Protein AF-A0A530QPK0-F1 (afdb_monomer)

Radius of gyration: 21.65 Å; Cα contacts (8 Å, |Δi|>4): 6; chains: 1; bounding box: 52×27×51 Å

Secondary structure (DSSP, 8-state):
---------SS--SS--S--PPPHHHH-TTS---GGGGTT-GGG-TT-TT--HHHHHHTS-SHHHH-

Nearest PDB structures (foldseek):
  7ag8-assembly1_A  TM=8.987E-01  e=1.066E-03  Mycobacterium tuberculosis
  3ut2-assembly1_B  TM=8.010E-01  e=9.144E-04  Pyricularia oryzae 70-15

Solvent-accessible surface area (backbone atoms only — not comparable to full-atom values): 4916 Å² total; per-residue (Å²): 136,85,81,81,76,80,88,69,76,84,82,63,72,92,64,88,70,75,86,77,65,89,50,70,58,77,78,41,77,85,57,86,77,65,66,70,79,63,58,87,44,73,91,76,47,88,76,52,94,87,60,54,67,71,64,55,57,73,72,52,68,59,72,81,72,75,112

Sequence (67 aa):
MDAKTDDNSAGKCPVAHGAAGRTNRDWWPNQLDLAVLHQQSSLSDPMGEDFDYAKEFNSLDLDAIIK

Foldseek 3Di:
DDDPPPPPVPPDDPDDDPDPDDDPCNVPVPDDDPVVVCPPPQVPDPQHDPDDPVVVVVVDDVVVVVD

pLDDT: mean 81.59, std 17.19, range [40.72, 96.56]

Structure (mmCIF, N/CA/C/O backbone):
data_AF-A0A530QPK0-F1
#
_entry.id   AF-A0A530QPK0-F1
#
loop_
_atom_site.group_PDB
_atom_site.id
_atom_site.type_symbol
_atom_site.label_atom_id
_atom_site.label_alt_id
_atom_site.label_comp_id
_atom_site.label_asym_id
_atom_site.label_entity_id
_atom_site.label_seq_id
_atom_site.pdbx_PDB_ins_code
_atom_site.Cartn_x
_atom_site.Cartn_y
_atom_site.Cartn_z
_atom_site.occupancy
_atom_site.B_iso_or_equiv
_atom_site.auth_seq_id
_atom_site.auth_comp_id
_atom_site.auth_asym_id
_atom_site.auth_atom_id
_atom_site.pdbx_PDB_model_num
ATOM 1 N N . MET A 1 1 ? 39.202 -15.848 -21.880 1.00 40.72 1 MET A N 1
ATOM 2 C CA . MET A 1 1 ? 38.415 -14.608 -22.004 1.00 40.72 1 MET A CA 1
ATOM 3 C C . MET A 1 1 ? 37.979 -14.200 -20.613 1.00 40.72 1 MET A C 1
ATOM 5 O O . MET A 1 1 ? 37.217 -14.929 -19.992 1.00 40.72 1 MET A O 1
ATOM 9 N N . ASP A 1 2 ? 38.535 -13.103 -20.117 1.00 43.53 2 ASP A N 1
ATOM 10 C CA . ASP A 1 2 ? 38.327 -12.581 -18.769 1.00 43.53 2 ASP A CA 1
ATOM 11 C C . ASP A 1 2 ? 36.915 -12.012 -18.605 1.00 43.53 2 ASP A C 1
ATOM 13 O O . ASP A 1 2 ? 36.525 -11.061 -19.287 1.00 43.53 2 ASP A O 1
ATOM 17 N N . ALA A 1 3 ? 36.134 -12.601 -17.700 1.00 45.16 3 ALA A N 1
ATOM 18 C CA . ALA A 1 3 ? 34.870 -12.029 -17.266 1.00 45.16 3 ALA A CA 1
ATOM 19 C C . ALA A 1 3 ? 35.173 -10.848 -16.335 1.00 45.16 3 ALA A C 1
ATOM 21 O O . ALA A 1 3 ? 35.486 -11.041 -15.162 1.00 45.16 3 ALA A O 1
ATOM 22 N N . LYS A 1 4 ? 35.101 -9.620 -16.858 1.00 42.00 4 LYS A N 1
ATOM 23 C CA . LYS A 1 4 ? 35.071 -8.416 -16.023 1.00 42.00 4 LYS A CA 1
ATOM 24 C C . LYS A 1 4 ? 33.782 -8.430 -15.207 1.00 42.00 4 LYS A C 1
ATOM 26 O O . LYS A 1 4 ? 32.701 -8.181 -15.731 1.00 42.00 4 LYS A O 1
ATOM 31 N N . THR A 1 5 ? 33.898 -8.782 -13.934 1.00 47.81 5 THR A N 1
ATOM 32 C CA . THR A 1 5 ? 32.871 -8.520 -12.932 1.00 47.81 5 THR A CA 1
ATOM 33 C C . THR A 1 5 ? 33.042 -7.078 -12.488 1.00 47.81 5 THR A C 1
ATOM 35 O O . THR A 1 5 ? 33.928 -6.779 -11.692 1.00 47.81 5 THR A O 1
ATOM 38 N N . ASP A 1 6 ? 32.233 -6.180 -13.044 1.00 49.72 6 ASP A N 1
ATOM 39 C CA . ASP A 1 6 ? 32.162 -4.808 -12.559 1.00 49.72 6 ASP A CA 1
ATOM 40 C C . ASP A 1 6 ? 31.661 -4.827 -11.104 1.00 49.72 6 ASP A C 1
ATOM 42 O O . ASP A 1 6 ? 30.542 -5.264 -10.804 1.00 49.72 6 ASP A O 1
ATOM 46 N N . ASP A 1 7 ? 32.545 -4.403 -10.201 1.00 53.50 7 ASP A N 1
ATOM 47 C CA . ASP A 1 7 ? 32.334 -4.234 -8.767 1.00 53.50 7 ASP A CA 1
ATOM 48 C C . ASP A 1 7 ? 31.232 -3.196 -8.503 1.00 53.50 7 ASP A C 1
ATOM 50 O O . ASP A 1 7 ? 31.479 -2.011 -8.310 1.00 53.50 7 ASP A O 1
ATOM 54 N N . ASN A 1 8 ? 29.983 -3.653 -8.469 1.00 53.53 8 ASN A N 1
ATOM 55 C CA . ASN A 1 8 ? 28.867 -2.945 -7.843 1.00 53.53 8 ASN A CA 1
ATOM 56 C C . ASN A 1 8 ? 28.337 -3.816 -6.700 1.00 53.53 8 ASN A C 1
ATOM 58 O O . ASN A 1 8 ? 27.267 -4.422 -6.779 1.00 53.53 8 ASN A O 1
ATOM 62 N N . SER A 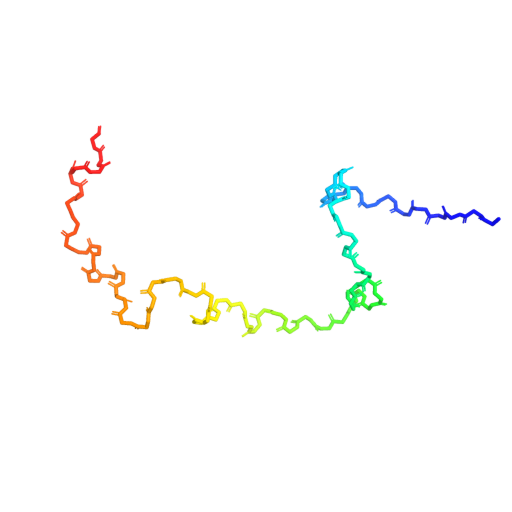1 9 ? 29.150 -3.910 -5.644 1.00 55.19 9 SER A N 1
ATOM 63 C CA . SER A 1 9 ? 28.863 -4.634 -4.396 1.00 55.19 9 SER A CA 1
ATOM 64 C C . SER A 1 9 ? 27.917 -3.875 -3.448 1.00 55.19 9 SER A C 1
ATOM 66 O O . SER A 1 9 ? 27.613 -4.354 -2.358 1.00 55.19 9 SER A O 1
ATOM 68 N N . ALA A 1 10 ? 27.398 -2.711 -3.846 1.00 54.22 10 ALA A N 1
ATOM 69 C CA . ALA A 1 10 ? 26.387 -1.99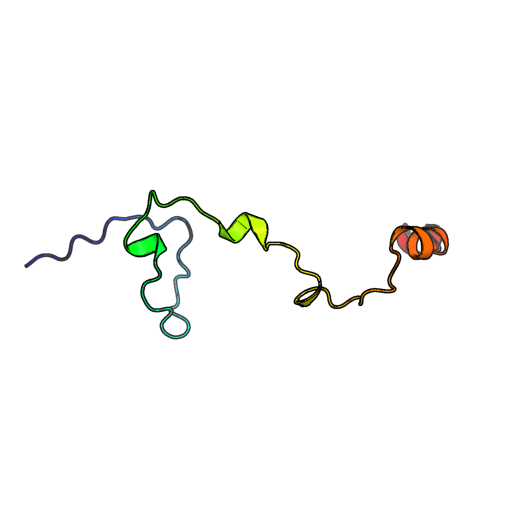1 -3.079 1.00 54.22 10 ALA A CA 1
ATOM 70 C C . ALA A 1 10 ? 24.995 -2.616 -3.310 1.00 54.22 10 ALA A C 1
ATOM 72 O O . ALA A 1 10 ? 24.287 -2.249 -4.242 1.00 54.22 10 ALA A O 1
ATOM 73 N N . GLY A 1 11 ? 24.612 -3.587 -2.473 1.00 63.44 11 GLY A N 1
ATOM 74 C CA . GLY A 1 11 ? 23.224 -4.072 -2.367 1.00 63.44 11 GLY A CA 1
ATOM 75 C C . GLY A 1 11 ? 22.929 -5.474 -2.911 1.00 63.44 11 GLY A C 1
ATOM 76 O O . GLY A 1 11 ? 21.770 -5.882 -2.916 1.00 63.44 11 GLY A O 1
ATOM 77 N N . LYS A 1 12 ? 23.935 -6.241 -3.347 1.00 68.12 12 LYS A N 1
ATOM 78 C CA . LYS A 1 12 ? 23.728 -7.638 -3.768 1.00 68.12 12 LYS A CA 1
ATOM 79 C C . LYS A 1 12 ? 23.761 -8.567 -2.552 1.00 68.12 12 LYS A C 1
ATOM 81 O O . LYS A 1 12 ? 24.733 -8.567 -1.801 1.00 68.12 12 LYS A O 1
ATOM 86 N N . CYS A 1 13 ? 22.706 -9.362 -2.358 1.00 66.25 13 CYS A N 1
ATOM 87 C CA . CYS A 1 13 ? 22.668 -10.380 -1.309 1.00 66.25 13 CYS A CA 1
ATOM 88 C C . CYS A 1 13 ? 23.839 -11.371 -1.499 1.00 66.25 13 CYS A C 1
ATOM 90 O O . CYS A 1 13 ? 23.962 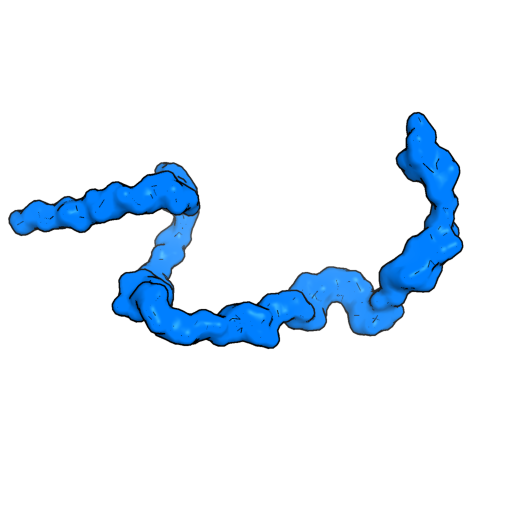-11.950 -2.579 1.00 66.25 13 CYS A O 1
ATOM 92 N N . PRO A 1 14 ? 24.686 -11.599 -0.478 1.00 73.44 14 PRO A N 1
ATOM 93 C CA . PRO A 1 14 ? 25.910 -12.401 -0.601 1.00 73.44 14 PRO A CA 1
ATOM 94 C C . PRO A 1 14 ? 25.650 -13.907 -0.762 1.00 73.44 14 PRO A C 1
ATOM 96 O O . PRO A 1 14 ? 26.556 -14.661 -1.105 1.00 73.44 14 PRO A O 1
ATOM 99 N N . VAL A 1 15 ? 24.412 -14.350 -0.527 1.00 76.38 15 VAL A N 1
ATOM 100 C CA . VAL A 1 15 ? 23.966 -15.729 -0.730 1.00 76.38 15 VAL A CA 1
ATOM 101 C C . VAL A 1 15 ? 22.914 -15.726 -1.833 1.00 76.38 15 VAL A C 1
ATOM 103 O O . VAL A 1 15 ? 21.854 -15.115 -1.680 1.00 76.38 15 VAL A O 1
ATOM 106 N N . ALA A 1 16 ? 23.201 -16.408 -2.943 1.00 65.81 16 ALA A N 1
ATOM 107 C CA . ALA A 1 16 ? 22.271 -16.553 -4.057 1.00 65.81 16 ALA A CA 1
ATOM 108 C C . ALA A 1 16 ? 21.090 -17.449 -3.642 1.00 65.81 16 ALA A C 1
ATOM 110 O O . ALA A 1 16 ? 21.178 -18.674 -3.674 1.00 65.81 16 ALA A O 1
ATOM 111 N N . HIS A 1 17 ? 19.983 -16.834 -3.233 1.00 68.06 17 HIS A N 1
ATOM 112 C CA . HIS A 1 17 ? 18.702 -17.520 -3.090 1.00 68.06 17 HIS A CA 1
ATOM 113 C C . HIS A 1 17 ? 18.147 -17.696 -4.510 1.00 68.06 17 HIS A C 1
ATOM 115 O O . HIS A 1 17 ? 18.089 -16.705 -5.226 1.00 68.06 17 HIS A O 1
ATOM 121 N N . GLY A 1 18 ? 17.851 -18.941 -4.915 1.00 60.06 18 GLY A N 1
ATOM 122 C CA . GLY A 1 18 ? 17.236 -19.383 -6.185 1.00 60.06 18 GLY A CA 1
ATOM 123 C C . GLY A 1 18 ? 17.226 -18.395 -7.361 1.00 60.06 18 GLY A C 1
ATOM 124 O O . GLY A 1 18 ? 16.546 -17.382 -7.299 1.00 60.06 18 GLY A O 1
ATOM 125 N N . ALA A 1 19 ? 17.924 -18.742 -8.450 1.00 57.59 19 ALA A N 1
ATOM 126 C CA . ALA A 1 19 ? 18.150 -17.924 -9.646 1.00 57.59 19 ALA A CA 1
ATOM 127 C C . ALA A 1 19 ? 17.007 -16.951 -10.003 1.00 57.59 19 ALA A C 1
ATOM 129 O O . ALA A 1 19 ? 16.119 -17.270 -10.795 1.00 57.59 19 ALA A O 1
ATOM 130 N N . ALA A 1 20 ? 17.087 -15.721 -9.495 1.00 66.56 20 ALA A N 1
ATOM 131 C CA . ALA A 1 20 ? 16.483 -14.593 -10.174 1.00 66.56 20 ALA A CA 1
ATOM 132 C C . ALA A 1 20 ? 17.264 -14.447 -11.484 1.00 66.56 20 ALA A C 1
ATOM 134 O O . ALA A 1 20 ? 18.412 -13.998 -11.500 1.00 66.56 20 ALA A O 1
ATOM 135 N N . GLY A 1 21 ? 16.692 -14.965 -12.572 1.00 77.75 21 GLY A N 1
ATOM 136 C CA . GLY A 1 21 ? 17.242 -14.775 -13.907 1.00 77.75 21 GLY A CA 1
ATOM 137 C C . GLY A 1 21 ? 17.409 -13.285 -14.206 1.00 77.75 21 GLY A C 1
ATOM 138 O O .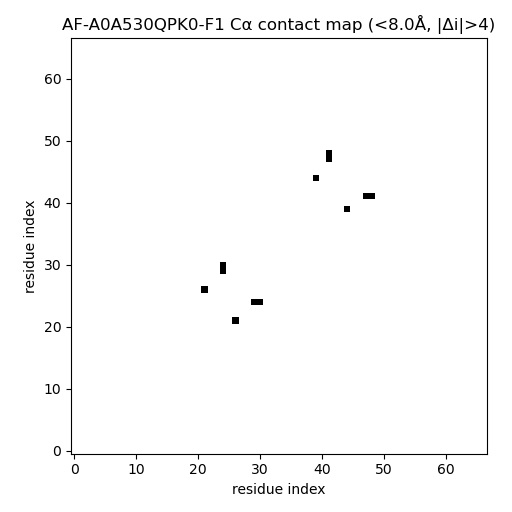 GLY A 1 21 ? 16.801 -12.437 -13.552 1.00 77.75 21 GLY A O 1
ATOM 139 N N . ARG A 1 22 ? 18.236 -12.960 -15.206 1.00 84.69 22 ARG A N 1
ATOM 140 C CA . ARG A 1 22 ? 18.401 -11.564 -15.631 1.00 84.69 22 ARG A CA 1
ATOM 141 C C . ARG A 1 22 ? 17.038 -10.959 -15.959 1.00 84.69 22 ARG A C 1
ATOM 143 O O . ARG A 1 22 ? 16.261 -11.540 -16.715 1.00 84.69 22 ARG A O 1
ATOM 150 N N . THR A 1 23 ? 16.780 -9.791 -15.402 1.00 87.31 23 THR A N 1
ATOM 151 C CA . THR A 1 23 ? 15.573 -8.999 -15.613 1.00 87.31 23 THR A CA 1
ATOM 152 C C . THR A 1 23 ? 15.782 -8.008 -16.758 1.00 87.31 23 THR A C 1
ATOM 154 O O . THR A 1 23 ? 16.905 -7.779 -17.208 1.00 87.31 23 THR A O 1
ATOM 157 N N . ASN A 1 24 ? 14.713 -7.355 -17.219 1.00 90.00 24 ASN A N 1
ATOM 158 C CA . ASN A 1 24 ? 14.817 -6.320 -18.256 1.00 90.00 24 ASN A CA 1
ATOM 159 C C . ASN A 1 24 ? 15.727 -5.148 -17.839 1.00 90.00 24 ASN A C 1
ATOM 161 O O . ASN A 1 24 ? 16.423 -4.592 -18.685 1.00 90.00 24 ASN A O 1
ATOM 165 N N . ARG A 1 25 ? 15.795 -4.821 -16.540 1.00 88.19 25 ARG A N 1
ATOM 166 C CA . ARG A 1 25 ? 16.678 -3.764 -16.013 1.00 88.19 25 ARG A CA 1
ATOM 167 C C . ARG A 1 25 ? 18.162 -4.099 -16.152 1.00 88.19 25 ARG A C 1
ATOM 169 O O . ARG A 1 25 ? 18.965 -3.186 -16.305 1.00 88.19 25 ARG A O 1
ATOM 176 N N . ASP A 1 26 ? 18.522 -5.383 -16.139 1.00 89.12 26 ASP A N 1
ATOM 177 C CA . ASP A 1 26 ? 19.910 -5.817 -16.338 1.00 89.12 26 ASP A CA 1
ATOM 178 C C . ASP A 1 26 ? 20.367 -5.628 -17.793 1.00 89.12 26 ASP A C 1
ATOM 180 O O . ASP A 1 26 ? 21.555 -5.445 -18.054 1.00 89.12 26 ASP A O 1
ATOM 184 N N . TRP A 1 27 ? 19.431 -5.667 -18.748 1.00 92.19 27 TRP A N 1
ATOM 185 C CA . TRP A 1 27 ? 19.705 -5.500 -20.178 1.00 92.19 27 TRP A CA 1
ATOM 186 C C . TRP A 1 27 ? 19.565 -4.050 -20.651 1.00 92.19 27 TRP A C 1
ATOM 188 O O . TRP A 1 27 ? 20.346 -3.601 -21.489 1.00 92.19 27 TRP A O 1
ATOM 198 N N . TRP A 1 28 ? 18.604 -3.305 -20.099 1.00 94.81 28 TRP A N 1
ATOM 199 C CA . TRP A 1 28 ? 18.343 -1.907 -20.441 1.00 94.81 28 TRP A CA 1
ATOM 200 C C . TRP A 1 28 ? 18.344 -1.026 -19.184 1.00 94.81 28 TRP A C 1
ATOM 202 O O . TRP A 1 28 ? 17.283 -0.608 -18.717 1.00 94.81 28 TRP A O 1
ATOM 212 N N . PRO A 1 29 ? 19.527 -0.687 -18.641 1.00 90.38 29 PRO A N 1
ATOM 213 C CA . PRO A 1 29 ? 19.634 0.034 -17.369 1.00 90.38 29 PRO A CA 1
ATOM 214 C C . PRO A 1 29 ? 19.041 1.453 -17.399 1.00 90.38 29 PRO A C 1
ATOM 216 O O . PRO A 1 29 ? 18.691 1.985 -16.352 1.00 90.38 29 PRO A O 1
ATOM 219 N N . ASN A 1 30 ? 18.900 2.052 -18.587 1.00 94.81 30 ASN A N 1
ATOM 220 C CA . ASN A 1 30 ? 18.344 3.398 -18.782 1.00 94.81 30 ASN A CA 1
ATOM 221 C C . ASN A 1 30 ? 16.888 3.388 -19.293 1.00 94.81 30 ASN A C 1
ATOM 223 O O . ASN A 1 30 ? 16.399 4.411 -19.771 1.00 94.81 30 ASN A O 1
ATOM 227 N N . GLN A 1 31 ? 16.205 2.237 -19.272 1.00 93.69 31 GLN A N 1
ATOM 228 C CA . GLN A 1 31 ? 14.793 2.153 -19.651 1.00 93.69 31 GLN A CA 1
ATOM 229 C C . GLN A 1 31 ? 13.920 2.922 -18.647 1.00 93.69 31 GLN A C 1
ATOM 231 O O . GLN A 1 31 ? 14.176 2.892 -17.445 1.00 93.69 31 GLN A O 1
ATOM 236 N N . LEU A 1 32 ? 12.865 3.583 -19.139 1.00 93.19 32 LEU A N 1
ATOM 237 C CA . LEU A 1 32 ? 11.865 4.219 -18.281 1.00 93.19 32 LEU A CA 1
ATOM 238 C C . LEU A 1 32 ? 11.210 3.177 -17.363 1.00 93.19 32 LEU A C 1
ATOM 240 O O . LEU A 1 32 ? 10.643 2.193 -17.840 1.00 93.19 32 LEU A O 1
ATOM 244 N N . ASP A 1 33 ? 11.271 3.418 -16.055 1.00 92.50 33 ASP A N 1
ATOM 245 C CA . ASP A 1 33 ? 10.706 2.528 -15.047 1.00 92.50 33 ASP A CA 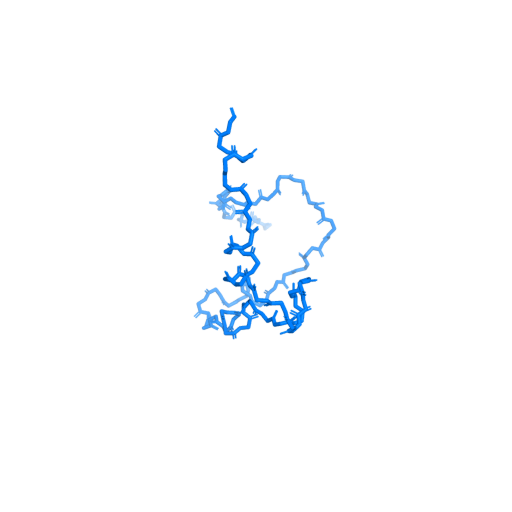1
ATOM 246 C C . ASP A 1 33 ? 9.213 2.819 -14.837 1.00 92.50 33 ASP A C 1
ATOM 248 O O . ASP A 1 33 ? 8.833 3.830 -14.246 1.00 92.50 33 ASP A O 1
ATOM 252 N N . LEU A 1 34 ? 8.357 1.924 -15.335 1.00 92.94 34 LEU A N 1
ATOM 253 C CA . LEU A 1 34 ? 6.907 1.989 -15.132 1.00 92.94 34 LEU A CA 1
ATOM 254 C C . LEU A 1 34 ? 6.458 1.274 -13.853 1.00 92.94 34 LEU A C 1
ATOM 256 O O . LEU A 1 34 ? 5.277 1.349 -13.511 1.00 92.94 34 LEU A O 1
ATOM 260 N N . ALA A 1 35 ? 7.368 0.603 -13.134 1.00 91.50 35 ALA A N 1
ATOM 261 C CA . ALA A 1 35 ? 7.003 -0.173 -11.956 1.00 91.50 35 ALA A CA 1
ATOM 262 C C . ALA A 1 35 ? 6.404 0.699 -10.848 1.00 91.50 35 ALA A C 1
ATOM 264 O O . ALA A 1 35 ? 5.567 0.245 -10.073 1.00 91.50 35 ALA A O 1
ATOM 265 N N . VAL A 1 36 ? 6.788 1.978 -10.814 1.00 91.69 36 VAL A N 1
ATOM 266 C CA . VAL A 1 36 ? 6.268 2.976 -9.875 1.00 91.69 36 VAL A CA 1
ATOM 267 C C . VAL A 1 36 ? 4.755 3.170 -9.975 1.00 91.69 36 VAL A C 1
ATOM 269 O O . VAL A 1 36 ? 4.107 3.426 -8.968 1.00 91.69 36 VAL A O 1
ATOM 272 N N . LEU A 1 37 ? 4.170 2.994 -11.161 1.00 93.88 37 LEU A N 1
ATOM 273 C CA . LEU A 1 37 ? 2.748 3.261 -11.391 1.00 93.88 37 LEU A CA 1
ATOM 274 C C . LEU A 1 37 ? 1.826 2.196 -10.790 1.00 93.88 37 LEU A C 1
ATOM 276 O O . LEU A 1 37 ? 0.628 2.426 -10.671 1.00 93.88 37 LEU A O 1
ATOM 280 N N . HIS A 1 38 ? 2.372 1.035 -10.439 1.00 92.56 38 HIS A N 1
ATOM 281 C CA . HIS A 1 38 ? 1.622 -0.061 -9.833 1.00 92.56 38 HIS A CA 1
ATOM 282 C C . HIS A 1 38 ? 2.174 -0.442 -8.452 1.00 92.56 38 HIS A C 1
ATOM 284 O O . HIS A 1 38 ? 1.873 -1.521 -7.930 1.00 92.56 38 HIS A O 1
ATOM 290 N N . GLN A 1 39 ? 3.002 0.421 -7.855 1.00 90.69 39 GLN A N 1
ATOM 291 C CA . GLN A 1 39 ? 3.294 0.331 -6.429 1.00 90.69 39 GLN A CA 1
ATOM 292 C C . GLN A 1 39 ? 1.986 0.581 -5.664 1.00 90.69 39 GLN A C 1
ATOM 294 O O . GLN A 1 39 ? 1.171 1.389 -6.094 1.00 90.69 39 GLN A O 1
ATOM 299 N N . GLN A 1 40 ? 1.784 -0.101 -4.530 1.00 90.38 40 GLN A N 1
ATOM 300 C CA . GLN A 1 40 ? 0.613 0.107 -3.654 1.00 90.38 40 GLN A CA 1
ATOM 301 C C . GLN A 1 40 ? -0.743 -0.319 -4.257 1.00 90.38 40 GLN A C 1
ATOM 303 O O . GLN A 1 40 ? -1.780 0.248 -3.926 1.00 90.38 40 GLN A O 1
ATOM 308 N N . SER A 1 41 ? -0.763 -1.310 -5.152 1.00 91.56 41 SER A N 1
ATOM 309 C CA . SER A 1 41 ? -2.030 -1.864 -5.648 1.00 91.56 41 SER A CA 1
ATOM 310 C C . SER A 1 41 ? -2.872 -2.452 -4.506 1.00 91.56 41 SER A C 1
ATOM 312 O O . SER A 1 41 ? -2.326 -3.125 -3.630 1.00 91.56 41 SER A O 1
ATOM 314 N N . SER A 1 42 ? -4.198 -2.286 -4.575 1.00 90.06 42 SER A N 1
ATOM 315 C CA . SER A 1 42 ? -5.159 -2.905 -3.647 1.00 90.06 42 SER A CA 1
ATOM 316 C C . SER A 1 42 ? -5.056 -4.433 -3.595 1.00 90.06 42 SER A C 1
ATOM 318 O O . SER A 1 42 ? -5.365 -5.033 -2.575 1.00 90.06 42 SER A O 1
ATOM 320 N N . LEU A 1 43 ? -4.546 -5.074 -4.654 1.00 91.44 43 LEU A N 1
ATOM 321 C CA . LEU A 1 43 ? -4.301 -6.522 -4.689 1.00 91.44 43 LEU A CA 1
ATOM 322 C C . LEU A 1 43 ? -3.239 -6.987 -3.681 1.00 91.44 43 LEU A C 1
ATOM 324 O O . LEU A 1 43 ? -3.218 -8.159 -3.310 1.00 91.44 43 LEU A O 1
ATOM 328 N N . SER A 1 44 ? -2.339 -6.089 -3.281 1.00 92.06 44 SER A N 1
ATOM 329 C CA . SER A 1 44 ? -1.284 -6.362 -2.303 1.00 92.06 44 SER A CA 1
ATOM 330 C C . SER A 1 44 ? -1.644 -5.870 -0.901 1.00 92.06 44 SER A C 1
ATOM 332 O O . SER A 1 44 ? -0.848 -6.068 0.016 1.00 92.06 44 SER A O 1
ATOM 334 N N . ASP A 1 45 ? -2.791 -5.205 -0.731 1.00 93.50 45 ASP A N 1
ATOM 335 C CA . ASP A 1 45 ? -3.238 -4.690 0.560 1.00 93.50 45 ASP A CA 1
ATOM 336 C C . ASP A 1 45 ? -3.949 -5.798 1.361 1.00 93.50 45 ASP A C 1
ATOM 338 O O . ASP A 1 45 ? -5.003 -6.283 0.940 1.00 93.50 45 ASP A O 1
ATOM 342 N N . PRO A 1 46 ? -3.404 -6.226 2.515 1.00 94.81 46 PRO A N 1
ATOM 343 C CA . PRO A 1 46 ? -4.032 -7.252 3.340 1.00 94.81 46 PRO A CA 1
ATOM 344 C C . PRO A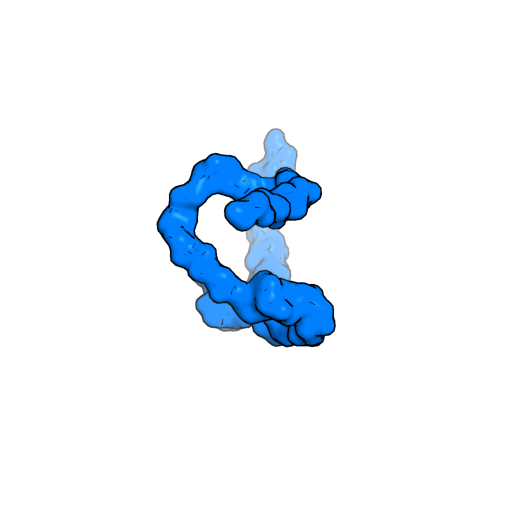 1 46 ? -5.251 -6.752 4.132 1.00 94.81 46 PRO A C 1
ATOM 346 O O . PRO A 1 46 ? -5.979 -7.585 4.669 1.00 94.81 46 PRO A O 1
ATOM 349 N N . MET A 1 47 ? -5.461 -5.437 4.258 1.00 94.69 47 MET A N 1
ATOM 350 C CA . MET A 1 47 ? -6.520 -4.865 5.101 1.00 94.69 47 MET A CA 1
ATOM 351 C C . MET A 1 47 ? -7.909 -4.926 4.448 1.00 94.69 47 MET A C 1
ATOM 353 O O . MET A 1 47 ?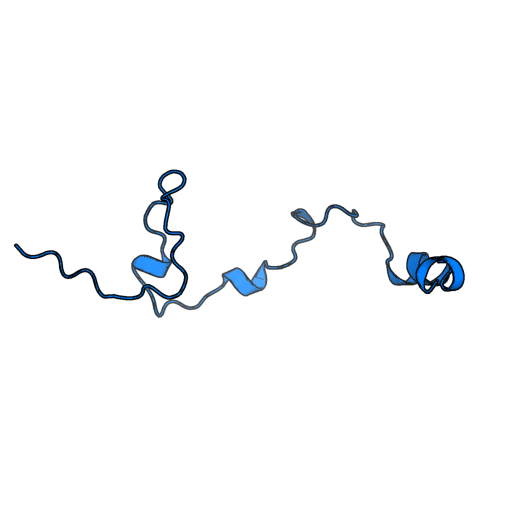 -8.918 -4.926 5.153 1.00 94.69 47 MET A O 1
ATOM 357 N N . GLY A 1 48 ? -7.966 -5.058 3.120 1.00 90.69 48 GLY A N 1
ATOM 358 C CA . GLY A 1 48 ? -9.210 -5.126 2.350 1.00 90.69 48 GLY A CA 1
ATOM 359 C C . GLY A 1 48 ? -9.804 -3.754 2.013 1.00 90.69 48 GLY A C 1
ATOM 360 O O . GLY A 1 48 ? -9.436 -2.734 2.587 1.00 90.69 48 GLY A O 1
ATOM 361 N N . GLU A 1 49 ? -10.735 -3.732 1.055 1.00 92.19 49 GLU A N 1
ATOM 362 C CA . GLU A 1 49 ? -11.257 -2.486 0.459 1.00 92.19 49 GLU A CA 1
ATOM 363 C C . GLU A 1 49 ? -12.080 -1.623 1.431 1.00 92.19 49 GLU A C 1
ATOM 365 O O . GLU A 1 49 ? -12.149 -0.408 1.265 1.00 92.19 49 GLU A O 1
ATOM 370 N N . ASP A 1 50 ? -12.670 -2.234 2.460 1.00 94.62 50 ASP A N 1
ATOM 371 C CA . ASP A 1 50 ? -13.553 -1.556 3.417 1.00 94.62 50 ASP A CA 1
ATOM 372 C C . ASP A 1 50 ? -12.809 -0.955 4.628 1.00 94.62 50 ASP A C 1
ATOM 374 O O . ASP A 1 50 ? -13.435 -0.369 5.517 1.00 94.62 50 ASP A O 1
ATOM 378 N N . PHE A 1 51 ? -11.484 -1.122 4.717 1.00 95.31 51 PHE A N 1
ATOM 379 C CA . PHE A 1 51 ? -10.710 -0.694 5.881 1.00 95.31 51 PHE A CA 1
ATOM 380 C C . PHE A 1 51 ? -10.401 0.812 5.861 1.00 95.31 51 PHE A C 1
ATOM 382 O O . PHE A 1 51 ? -9.717 1.315 4.971 1.00 95.31 51 PHE A O 1
ATOM 389 N N . ASP A 1 52 ? -10.845 1.531 6.898 1.00 95.81 52 ASP A N 1
ATOM 390 C CA . ASP A 1 52 ? -10.565 2.958 7.099 1.00 95.81 52 ASP A CA 1
ATOM 391 C C . ASP A 1 52 ? -9.632 3.163 8.299 1.00 95.81 52 ASP A C 1
ATOM 393 O O . ASP A 1 52 ? -10.057 3.191 9.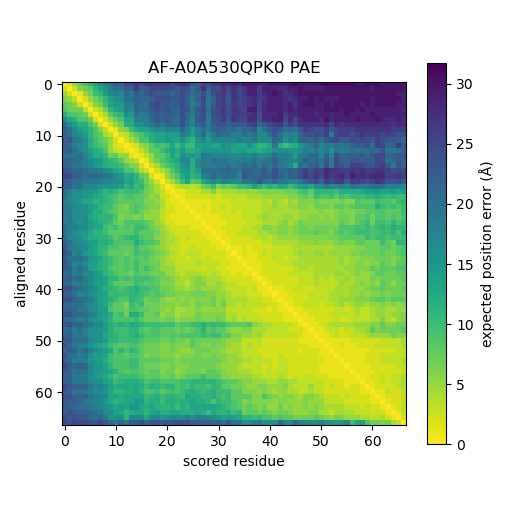458 1.00 95.81 52 ASP A O 1
ATOM 397 N N . TYR A 1 53 ? -8.344 3.363 8.012 1.00 95.12 53 TYR A N 1
ATOM 398 C CA . TYR A 1 53 ? -7.331 3.590 9.042 1.00 95.12 53 TYR A CA 1
ATOM 399 C C . TYR A 1 53 ? -7.635 4.807 9.929 1.00 95.12 53 TYR A C 1
ATOM 401 O O . TYR A 1 53 ? -7.391 4.760 11.133 1.00 95.12 53 TYR A O 1
ATOM 409 N N . ALA A 1 54 ? -8.165 5.901 9.371 1.00 96.44 54 ALA A N 1
ATOM 410 C CA . ALA A 1 54 ? -8.423 7.112 10.144 1.00 96.44 54 ALA A CA 1
ATOM 411 C C . ALA A 1 54 ? -9.542 6.878 11.165 1.00 96.44 54 ALA A C 1
ATOM 413 O O . ALA A 1 54 ? -9.443 7.309 12.315 1.00 96.44 54 ALA A O 1
ATOM 414 N N . LYS A 1 55 ? -10.590 6.155 10.762 1.00 96.56 55 LYS A N 1
ATOM 415 C CA . LYS A 1 55 ? -11.681 5.761 11.654 1.00 96.56 55 LYS A CA 1
ATOM 416 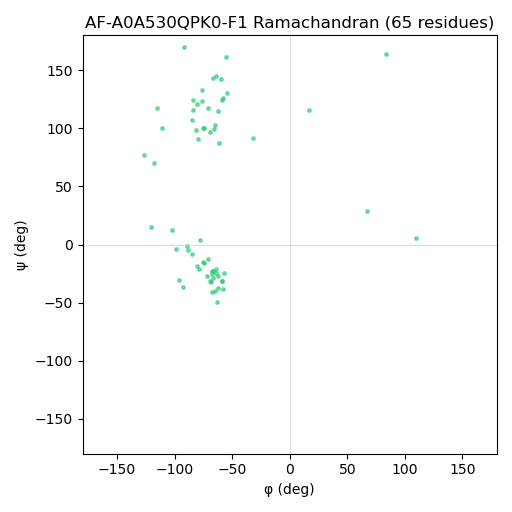C C . LYS A 1 55 ? -11.191 4.853 12.782 1.00 96.56 55 LYS A C 1
ATOM 418 O O . LYS A 1 55 ? -11.481 5.137 13.943 1.00 96.56 55 LYS A O 1
ATOM 423 N N . GLU A 1 56 ? -10.443 3.802 12.454 1.00 95.94 56 GLU A N 1
ATOM 424 C CA . GLU A 1 56 ? -9.953 2.849 13.455 1.00 95.94 56 GLU A CA 1
ATOM 425 C C . GLU A 1 56 ? -8.964 3.512 14.423 1.00 95.94 56 GLU A C 1
ATOM 427 O O . GLU A 1 56 ? -9.067 3.328 15.636 1.00 95.94 56 GLU A O 1
ATOM 432 N N . PHE A 1 57 ? -8.079 4.380 13.923 1.00 95.19 57 PHE A N 1
ATOM 433 C CA . PHE A 1 57 ? -7.140 5.125 14.762 1.00 95.19 57 PHE A CA 1
ATOM 434 C C . PHE A 1 57 ? -7.843 6.052 15.763 1.00 95.19 57 PHE A C 1
ATOM 436 O O . PHE A 1 57 ? -7.416 6.158 16.907 1.00 95.19 57 PHE A O 1
ATOM 443 N N . ASN A 1 58 ? -8.955 6.686 15.384 1.00 95.50 58 ASN A N 1
ATOM 444 C CA . ASN A 1 58 ? -9.722 7.529 16.309 1.00 95.50 58 ASN A CA 1
ATOM 445 C C . ASN A 1 58 ? -10.395 6.735 17.442 1.00 95.50 58 ASN A C 1
ATOM 447 O O . ASN A 1 58 ? -10.730 7.312 18.475 1.00 95.50 58 ASN A O 1
ATOM 451 N N . SER A 1 59 ? -10.622 5.434 17.249 1.00 94.69 59 SER A N 1
ATOM 452 C CA . SER A 1 59 ? -11.182 4.545 18.276 1.00 94.69 59 SER A CA 1
ATOM 453 C C . SER A 1 59 ? -10.123 3.976 19.228 1.00 94.69 59 SER A C 1
ATOM 455 O O . SER A 1 59 ? -10.462 3.334 20.223 1.00 94.69 59 SER A O 1
ATOM 457 N N . LEU A 1 60 ? -8.846 4.200 18.917 1.00 94.00 60 LEU A N 1
ATOM 458 C CA . LEU A 1 60 ? -7.708 3.623 19.611 1.00 94.00 60 LEU A CA 1
ATOM 459 C C . LEU A 1 60 ? -7.463 4.314 20.955 1.00 94.00 60 LEU A C 1
ATOM 461 O O . LEU A 1 60 ? -7.390 5.540 21.039 1.00 94.00 60 LEU A O 1
ATOM 465 N N . ASP A 1 61 ? -7.260 3.517 22.002 1.00 94.06 61 ASP A N 1
ATOM 466 C CA . ASP A 1 61 ? -6.790 4.015 23.293 1.00 94.06 61 ASP A CA 1
ATOM 467 C C . ASP A 1 61 ? -5.288 4.327 23.212 1.00 94.06 61 ASP A C 1
ATOM 469 O O . ASP A 1 61 ? -4.439 3.434 23.261 1.00 94.06 61 ASP A O 1
ATOM 473 N N . LEU A 1 62 ? -4.964 5.611 23.055 1.00 93.50 62 LEU A N 1
ATOM 474 C CA . LEU A 1 62 ? -3.581 6.076 22.958 1.00 93.50 62 LEU A CA 1
ATOM 475 C C . LEU A 1 62 ? -2.818 5.933 24.281 1.00 93.50 62 LEU A C 1
ATOM 477 O O . LEU A 1 62 ? -1.612 5.676 24.258 1.00 93.50 62 LEU A O 1
ATOM 481 N N . ASP A 1 63 ? -3.496 6.047 25.424 1.00 92.88 63 ASP A N 1
ATOM 482 C CA . ASP A 1 63 ? -2.849 5.972 26.738 1.00 92.88 63 ASP A CA 1
ATOM 483 C C . ASP A 1 63 ? -2.339 4.551 27.019 1.00 92.88 63 ASP A C 1
ATOM 485 O O . ASP A 1 63 ? -1.289 4.370 27.641 1.00 92.88 63 ASP A O 1
ATOM 489 N N . ALA A 1 64 ? -3.033 3.535 26.499 1.00 93.75 64 ALA A N 1
ATOM 490 C CA . ALA A 1 64 ? -2.590 2.145 26.553 1.00 93.75 64 ALA A CA 1
ATOM 491 C C . ALA A 1 64 ? -1.322 1.864 25.719 1.00 93.75 64 ALA A C 1
ATOM 493 O O . ALA A 1 64 ? -0.625 0.890 25.998 1.00 93.75 64 ALA A O 1
ATOM 494 N N . ILE A 1 65 ? -1.013 2.693 24.713 1.00 91.75 65 ILE A N 1
ATOM 495 C CA . ILE A 1 65 ? 0.116 2.493 23.782 1.00 91.75 65 ILE A CA 1
ATOM 496 C C . ILE A 1 65 ? 1.361 3.272 24.215 1.00 91.75 65 ILE A C 1
ATOM 498 O O . ILE A 1 65 ? 2.482 2.850 23.941 1.00 91.75 65 ILE A O 1
ATOM 502 N N . ILE A 1 66 ? 1.176 4.419 24.869 1.00 90.50 66 ILE A N 1
ATOM 503 C CA . ILE A 1 66 ? 2.267 5.337 25.233 1.00 90.50 66 ILE A CA 1
ATOM 504 C C . ILE A 1 66 ? 3.013 4.897 26.508 1.00 90.50 66 ILE A C 1
ATOM 506 O O . ILE A 1 66 ? 4.127 5.361 26.755 1.00 90.50 66 ILE A O 1
ATOM 510 N N . LYS A 1 67 ? 2.412 4.030 27.324 1.00 66.31 67 LYS A N 1
ATOM 511 C CA . LYS A 1 67 ? 2.934 3.622 28.634 1.00 66.31 67 LYS A CA 1
ATOM 512 C C . LYS A 1 67 ? 4.138 2.682 28.558 1.00 66.31 67 LYS A C 1
ATOM 514 O O . LYS A 1 67 ? 5.047 2.870 29.400 1.00 66.31 67 LYS A O 1
#

Mean predicted aligned error: 11.16 Å